Protein 3PYC (pdb70)

Structure (mmCIF, N/CA/C/O backbone):
data_3PYC
#
_entry.id   3PYC
#
_cell.length_a   30.959
_cell.length_b   47.048
_cell.length_c   91.266
_cell.angle_alpha   90.00
_cell.angle_beta   90.00
_cell.angle_gamma   90.00
#
_symmetry.space_group_name_H-M   'P 21 21 21'
#
loop_
_entity.id
_entity.type
_entity.pdbx_description
1 polymer 'E3 ubiquitin-protein ligase SMURF1'
2 non-polymer 'SULFATE ION'
3 non-polymer 'CHLORIDE ION'
4 water water
#
loop_
_atom_site.group_PDB
_atom_site.id
_atom_site.type_symbol
_atom_site.label_atom_id
_atom_site.label_alt_id
_atom_site.label_comp_id
_atom_site.label_asym_id
_atom_site.label_entity_id
_atom_site.label_seq_id
_atom_site.pdbx_PDB_ins_code
_atom_site.Cartn_x
_atom_site.Cartn_y
_atom_site.Cartn_z
_atom_site.occupancy
_atom_site.B_iso_or_equiv
_atom_site.auth_seq_id
_atom_site.auth_comp_id
_atom_site.auth_asym_id
_atom_site.auth_atom_id
_atom_site.pdbx_PDB_model_num
ATOM 1 N N . GLY A 1 1 ? 18.356 -8.996 -39.642 1.00 46.66 9 GLY A N 1
ATOM 2 C CA . GLY A 1 1 ? 19.350 -10.051 -39.263 1.00 46.19 9 GLY A CA 1
ATOM 3 C C . GLY A 1 1 ? 18.983 -10.707 -37.941 1.00 45.64 9 GLY A C 1
ATOM 4 O O . GLY A 1 1 ? 18.699 -11.900 -37.895 1.00 46.15 9 GLY A O 1
ATOM 5 N N . SER A 1 2 ? 19.007 -9.929 -36.858 1.00 44.59 10 SER A N 1
ATOM 6 C CA . SER A 1 2 ? 18.436 -10.378 -35.592 1.00 42.92 10 SER A CA 1
ATOM 7 C C . SER A 1 2 ? 16.967 -9.895 -35.536 1.00 41.30 10 SER A C 1
ATOM 8 O O . SER A 1 2 ? 16.606 -8.864 -36.105 1.00 42.79 10 SER A O 1
ATOM 11 N N . GLU A 1 3 ? 16.119 -10.683 -34.894 1.00 38.64 11 GLU A N 1
ATOM 12 C CA . GLU A 1 3 ? 14.693 -10.410 -34.757 1.00 34.56 11 GLU A CA 1
ATOM 13 C C . GLU A 1 3 ? 14.477 -9.647 -33.452 1.00 31.15 11 GLU A C 1
ATOM 14 O O . GLU A 1 3 ? 13.472 -9.847 -32.765 1.00 29.44 11 GLU A O 1
ATOM 20 N N . PHE A 1 4 ? 15.455 -8.827 -33.078 1.00 28.02 12 PHE A N 1
ATOM 21 C CA . PHE A 1 4 ? 15.304 -8.020 -31.870 1.00 25.79 12 PHE A CA 1
ATOM 22 C C . PHE A 1 4 ? 15.855 -6.623 -32.047 1.00 24.63 12 PHE A C 1
ATOM 23 O O . PHE A 1 4 ? 16.663 -6.365 -32.947 1.00 23.03 12 PHE A O 1
ATOM 31 N N . ILE A 1 5 ? 15.403 -5.720 -31.169 1.00 23.13 13 ILE A N 1
ATOM 32 C CA . ILE A 1 5 ? 15.930 -4.353 -31.086 1.00 21.51 13 ILE A CA 1
ATOM 33 C C . ILE A 1 5 ? 16.618 -4.139 -29.711 1.00 20.55 13 ILE A C 1
ATOM 34 O O . ILE A 1 5 ? 16.099 -4.599 -28.704 1.00 18.78 13 ILE A O 1
ATOM 39 N N . LYS A 1 6 ? 17.793 -3.519 -29.693 1.00 18.79 14 LYS A N 1
ATOM 40 C CA . LYS A 1 6 ? 18.481 -3.200 -28.465 1.00 20.19 14 LYS A CA 1
ATOM 41 C C . LYS A 1 6 ? 17.908 -1.855 -27.939 1.00 20.01 14 LYS A C 1
ATOM 42 O O . LYS A 1 6 ? 18.003 -0.801 -28.603 1.00 18.27 14 LYS A O 1
ATOM 48 N N . ILE A 1 7 ? 17.306 -1.914 -26.760 1.00 19.01 15 ILE A N 1
ATOM 49 C CA . ILE A 1 7 ? 16.720 -0.728 -26.127 1.00 18.50 15 ILE A CA 1
ATOM 50 C C . ILE A 1 7 ? 17.437 -0.556 -24.801 1.00 18.59 15 ILE A C 1
ATOM 51 O O . ILE A 1 7 ? 17.529 -1.498 -24.012 1.00 16.81 15 ILE A O 1
ATOM 56 N N . ARG A 1 8 ? 18.016 0.622 -24.604 1.00 17.81 16 ARG A N 1
ATOM 57 C CA . ARG A 1 8 ? 18.636 0.935 -23.332 1.00 17.59 16 ARG A CA 1
ATOM 58 C C . ARG A 1 8 ? 17.581 1.539 -22.441 1.00 17.65 16 ARG A C 1
ATOM 59 O O . ARG A 1 8 ? 16.968 2.582 -22.761 1.00 18.94 16 ARG A O 1
ATOM 67 N N . LEU A 1 9 ? 17.339 0.844 -21.346 1.00 17.76 17 LEU A N 1
ATOM 68 C CA . LEU A 1 9 ? 16.389 1.270 -20.325 1.00 16.63 17 LEU A CA 1
ATOM 69 C C . LEU A 1 9 ? 17.189 1.867 -19.171 1.00 16.23 17 LEU A C 1
ATOM 70 O O . LEU A 1 9 ? 18.056 1.218 -18.592 1.00 16.52 17 LEU A O 1
ATOM 75 N N . THR A 1 10 ? 16.889 3.110 -18.862 1.00 15.90 18 THR A N 1
ATOM 76 C CA . THR A 1 10 ? 17.442 3.741 -17.694 1.00 16.50 18 THR A CA 1
ATOM 77 C C . THR A 1 10 ? 16.348 3.712 -16.643 1.00 16.23 18 THR A C 1
ATOM 78 O O . THR A 1 10 ? 15.223 4.142 -16.913 1.00 15.63 18 THR A O 1
ATOM 82 N N . VAL A 1 11 ? 16.662 3.211 -15.450 1.00 16.40 19 VAL A N 1
ATOM 83 C CA . VAL A 1 11 ? 15.701 3.296 -14.340 1.00 17.07 19 VAL A CA 1
ATOM 84 C C . VAL A 1 11 ? 16.252 4.368 -13.413 1.00 16.73 19 VAL A C 1
ATOM 85 O O . VAL A 1 11 ? 17.270 4.176 -12.762 1.00 15.86 19 VAL A O 1
ATOM 89 N N . LEU A 1 12 ? 15.658 5.542 -13.489 1.00 16.95 20 LEU A N 1
ATOM 90 C CA . LEU A 1 12 ? 16.276 6.698 -12.913 1.00 17.50 20 LEU A CA 1
ATOM 91 C C . LEU A 1 12 ? 15.989 6.720 -11.395 1.00 16.87 20 LEU A C 1
ATOM 92 O O . LEU A 1 12 ? 16.899 6.782 -10.558 1.00 17.53 20 LEU A O 1
ATOM 97 N N . CYS A 1 13 ? 14.714 6.687 -11.053 1.00 16.40 21 CYS A N 1
ATOM 98 C CA . CYS A 1 13 ? 14.335 6.759 -9.633 1.00 17.86 21 CYS A CA 1
ATOM 99 C C . CYS A 1 13 ? 12.885 6.335 -9.506 1.00 17.38 21 CYS A C 1
ATOM 100 O O . CYS A 1 13 ? 12.192 6.129 -10.522 1.00 16.08 21 CYS A O 1
ATOM 103 N N . ALA A 1 14 ? 12.406 6.236 -8.260 1.00 17.73 22 ALA A N 1
ATOM 104 C CA . ALA A 1 14 ? 10.972 6.185 -7.995 1.00 17.76 22 ALA A CA 1
ATOM 105 C C . ALA A 1 14 ? 10.633 7.251 -6.955 1.00 18.98 22 ALA A C 1
ATOM 106 O O . ALA A 1 14 ? 11.500 7.760 -6.276 1.00 17.16 22 ALA A O 1
ATOM 108 N N . LYS A 1 15 ? 9.361 7.594 -6.845 1.00 20.24 23 LYS A N 1
ATOM 109 C CA . LYS A 1 15 ? 9.022 8.635 -5.937 1.00 23.72 23 LYS A CA 1
ATOM 110 C C . LYS A 1 15 ? 7.722 8.324 -5.283 1.00 21.31 23 LYS A C 1
ATOM 111 O O . LYS A 1 15 ? 6.836 7.707 -5.893 1.00 20.66 23 LYS A O 1
ATOM 117 N N . ASN A 1 16 ? 7.635 8.721 -4.019 1.00 20.13 24 ASN A N 1
ATOM 118 C CA A ASN A 1 16 ? 6.404 8.583 -3.248 0.50 20.12 24 ASN A CA 1
ATOM 119 C CA B ASN A 1 16 ? 6.384 8.597 -3.268 0.50 20.42 24 ASN A CA 1
ATOM 120 C C . ASN A 1 16 ? 5.884 7.151 -3.137 1.00 18.75 24 ASN A C 1
ATOM 121 O O . ASN A 1 16 ? 4.693 6.910 -3.176 1.00 18.56 24 ASN A O 1
ATOM 130 N N . LEU A 1 17 ? 6.798 6.191 -2.978 1.00 19.15 25 LEU A N 1
ATOM 131 C CA . LEU A 1 17 ? 6.386 4.767 -2.849 1.00 19.35 25 LEU A CA 1
ATOM 132 C C . LEU A 1 17 ? 5.562 4.527 -1.582 1.00 20.26 25 LEU A C 1
ATOM 133 O O . LEU A 1 17 ? 5.742 5.256 -0.597 1.00 19.80 25 LEU A O 1
ATOM 138 N N . ALA A 1 18 ? 4.716 3.491 -1.567 1.00 20.00 26 ALA A N 1
ATOM 139 C CA . ALA A 1 18 ? 3.943 3.206 -0.353 1.00 21.51 26 ALA A CA 1
ATOM 140 C C . ALA A 1 18 ? 4.842 2.888 0.855 1.00 22.27 26 ALA A C 1
ATOM 141 O O . ALA A 1 18 ? 5.848 2.182 0.740 1.00 21.76 26 ALA A O 1
ATOM 143 N N . LYS A 1 19 ? 4.471 3.408 2.018 1.00 23.32 27 LYS A N 1
ATOM 144 C CA . LYS A 1 19 ? 5.167 3.028 3.248 1.00 23.46 27 LYS A CA 1
ATOM 145 C C . LYS A 1 19 ? 4.261 2.052 3.983 1.00 23.94 27 LYS A C 1
ATOM 146 O O . LYS A 1 19 ? 3.351 2.474 4.674 1.00 24.17 27 LYS A O 1
ATOM 152 N N . LYS A 1 20 ? 4.484 0.752 3.806 1.00 23.33 28 LYS A N 1
ATOM 153 C CA . LYS A 1 20 ? 3.589 -0.278 4.368 1.00 24.98 28 LYS A CA 1
ATOM 154 C C . LYS A 1 20 ? 3.794 -0.539 5.880 1.00 23.97 28 LYS A C 1
ATOM 155 O O . LYS A 1 20 ? 2.842 -0.843 6.589 1.00 24.56 28 LYS A O 1
ATOM 161 N N . ASP A 1 21 ? 5.023 -0.368 6.357 1.00 24.44 29 ASP A N 1
ATOM 162 C CA . ASP A 1 21 ? 5.371 -0.540 7.768 1.00 24.82 29 ASP A CA 1
ATOM 163 C C . ASP A 1 21 ? 5.535 0.823 8.458 1.00 24.23 29 ASP A C 1
ATOM 164 O O . ASP A 1 21 ? 6.448 1.566 8.168 1.00 23.96 29 ASP A O 1
ATOM 169 N N . PHE A 1 22 ? 4.673 1.110 9.417 1.00 23.82 30 PHE A N 1
ATOM 170 C CA . PHE A 1 22 ? 4.695 2.428 10.059 1.00 23.09 30 PHE A CA 1
ATOM 171 C C . PHE A 1 22 ? 6.033 2.970 10.565 1.00 22.40 30 PHE A C 1
ATOM 172 O O . PHE A 1 22 ? 6.330 4.152 10.376 1.00 22.37 30 PHE A O 1
ATOM 180 N N . PHE A 1 23 ? 6.838 2.130 11.200 1.00 22.27 31 PHE A N 1
ATOM 181 C CA . PHE A 1 23 ? 8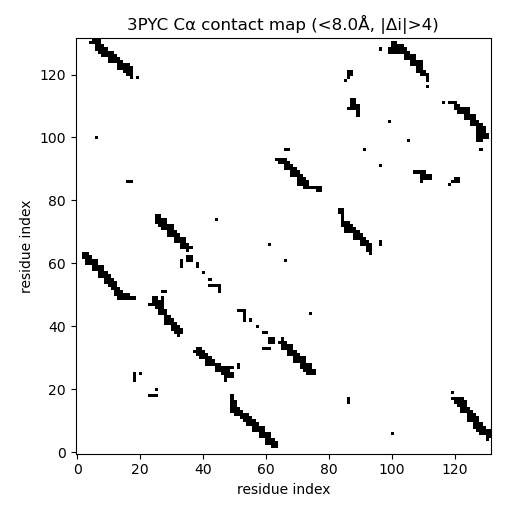.090 2.558 11.800 1.00 23.76 31 PHE A CA 1
ATOM 182 C C . PHE A 1 23 ? 9.319 2.220 10.977 1.00 24.64 31 PHE A C 1
ATOM 183 O O . PHE A 1 23 ? 10.445 2.408 11.425 1.00 24.08 31 PHE A O 1
ATOM 191 N N . ARG A 1 24 ? 9.121 1.684 9.781 1.00 26.10 32 ARG A N 1
ATOM 192 C CA . ARG A 1 24 ? 10.245 1.101 9.066 1.00 27.06 32 ARG A CA 1
ATOM 193 C C . ARG A 1 24 ? 10.145 1.375 7.572 1.00 26.30 32 ARG A C 1
ATOM 194 O O . ARG A 1 24 ? 9.327 0.757 6.895 1.00 26.68 32 ARG A O 1
ATOM 202 N N . LEU A 1 25 ? 10.933 2.329 7.094 1.00 24.96 33 LEU A N 1
ATOM 203 C CA . LEU A 1 25 ? 11.037 2.649 5.663 1.00 23.87 33 LEU A CA 1
ATOM 204 C C . LEU A 1 25 ? 11.484 1.458 4.815 1.00 21.52 33 LEU A C 1
ATOM 205 O O . LEU A 1 25 ? 12.274 0.637 5.276 1.00 20.54 33 LEU A O 1
ATOM 210 N N . PRO A 1 26 ? 10.978 1.348 3.563 1.00 21.08 34 PRO A N 1
ATOM 211 C CA . PRO A 1 26 ? 11.476 0.191 2.764 1.00 19.60 34 PRO A CA 1
ATOM 212 C C . PRO A 1 26 ? 12.916 0.433 2.278 1.00 18.83 34 PRO A C 1
ATOM 213 O O . PRO A 1 26 ? 13.416 1.580 2.340 1.00 18.91 34 PRO A O 1
ATOM 217 N N . ASP A 1 27 ? 13.558 -0.621 1.774 1.00 18.32 35 ASP A N 1
ATOM 218 C CA . ASP A 1 27 ? 14.843 -0.527 1.058 1.00 17.93 35 ASP A CA 1
ATOM 219 C C . ASP A 1 27 ? 14.536 -0.951 -0.379 1.00 17.52 35 ASP A C 1
ATOM 220 O O . ASP A 1 27 ? 14.613 -2.138 -0.699 1.00 17.21 35 ASP A O 1
ATOM 225 N N . PRO A 1 28 ? 14.092 0.002 -1.208 1.00 15.84 36 PRO A N 1
ATOM 226 C CA . PRO A 1 28 ? 13.600 -0.358 -2.516 1.00 15.31 36 PRO A CA 1
ATOM 227 C C . PRO A 1 28 ? 14.647 -0.721 -3.561 1.00 13.68 36 PRO A C 1
ATOM 228 O O . PRO A 1 28 ? 15.722 -0.113 -3.619 1.00 15.33 36 PRO A O 1
ATOM 232 N N . PHE A 1 29 ? 14.282 -1.684 -4.412 1.00 13.67 37 PHE A N 1
ATOM 233 C CA . PHE A 1 29 ? 14.999 -1.982 -5.658 1.00 12.87 37 PHE A CA 1
ATOM 234 C C . PHE A 1 29 ? 13.976 -2.343 -6.728 1.00 13.70 37 PHE A C 1
ATOM 235 O O . PHE A 1 29 ? 12.816 -2.675 -6.414 1.00 14.30 37 PHE A O 1
ATOM 243 N N . ALA A 1 30 ? 14.373 -2.192 -7.988 1.00 13.95 38 ALA A N 1
ATOM 244 C CA . ALA A 1 30 ? 13.487 -2.528 -9.095 1.00 13.37 38 ALA A CA 1
ATOM 245 C C . ALA A 1 30 ? 14.013 -3.764 -9.819 1.00 14.18 38 ALA A C 1
ATOM 246 O O . ALA A 1 30 ? 15.221 -3.981 -9.936 1.00 13.92 38 ALA A O 1
ATOM 248 N N . LYS A 1 31 ? 13.078 -4.561 -10.309 1.00 13.98 39 LYS A N 1
ATOM 249 C CA . LYS A 1 31 ? 13.380 -5.722 -11.064 1.00 14.95 39 LYS A CA 1
ATOM 250 C C . LYS A 1 31 ? 12.788 -5.516 -12.461 1.00 14.65 39 LYS A C 1
ATOM 251 O O . LYS A 1 31 ? 11.684 -4.998 -12.577 1.00 14.87 39 LYS A O 1
ATOM 257 N N . ILE A 1 32 ? 13.550 -5.893 -13.491 1.00 13.84 40 ILE A N 1
ATOM 258 C CA . ILE A 1 32 ? 13.168 -5.635 -14.910 1.00 14.45 40 ILE A CA 1
ATOM 259 C C . ILE A 1 32 ? 13.198 -6.968 -15.644 1.00 15.36 40 ILE A C 1
ATOM 260 O O . ILE A 1 32 ? 14.186 -7.733 -15.506 1.00 14.81 40 ILE A O 1
ATOM 265 N N . VAL A 1 33 ? 12.114 -7.252 -16.375 1.00 14.46 41 VAL A N 1
ATOM 266 C CA . VAL A 1 33 ? 11.962 -8.499 -17.120 1.00 15.08 41 VAL A CA 1
ATOM 267 C C . VAL A 1 33 ? 11.487 -8.195 -18.508 1.00 15.56 41 VAL A C 1
ATOM 268 O O . VAL A 1 33 ? 10.494 -7.462 -18.672 1.00 15.58 41 VAL A O 1
ATOM 272 N N . VAL A 1 34 ? 12.200 -8.755 -19.495 1.00 16.03 42 VAL A N 1
ATOM 273 C CA . VAL A 1 34 ? 11.689 -8.799 -20.863 1.00 16.08 42 VAL A CA 1
ATOM 274 C C . VAL A 1 34 ? 10.894 -10.122 -21.006 1.00 17.39 42 VAL A C 1
ATOM 275 O O . VAL A 1 34 ? 11.452 -11.217 -21.012 1.00 15.35 42 VAL A O 1
ATOM 279 N N . ASP A 1 35 ? 9.592 -10.010 -21.136 1.00 19.53 43 ASP A N 1
ATOM 280 C CA . ASP A 1 35 ? 8.773 -11.212 -21.075 1.00 23.33 43 ASP A CA 1
ATOM 281 C C . ASP A 1 35 ? 9.029 -12.370 -22.113 1.00 24.18 43 ASP A C 1
ATOM 282 O O . ASP A 1 35 ? 9.070 -13.558 -21.729 1.00 27.50 43 ASP A O 1
ATOM 287 N N . GLY A 1 36 ? 9.272 -12.063 -23.368 1.00 24.41 44 GLY A N 1
ATOM 288 C CA . GLY A 1 36 ? 9.492 -13.137 -24.359 1.00 22.60 44 GLY A CA 1
ATOM 289 C C . GLY A 1 36 ? 10.828 -13.858 -24.272 1.00 22.29 44 GLY A C 1
ATOM 290 O O . GLY A 1 36 ? 10.922 -15.045 -24.585 1.00 23.56 44 GLY A O 1
ATOM 291 N N . SER A 1 37 ? 11.881 -13.171 -23.870 1.00 20.11 45 SER A N 1
ATOM 292 C CA . SER A 1 37 ? 13.193 -13.794 -23.817 1.00 19.70 45 SER A CA 1
ATOM 293 C C . SER A 1 37 ? 13.485 -14.288 -22.358 1.00 19.24 45 SER A C 1
ATOM 294 O O . SER A 1 37 ? 14.310 -15.171 -22.132 1.00 20.50 45 SER A O 1
ATOM 297 N N . GLY A 1 38 ? 12.787 -13.699 -21.384 1.00 18.47 46 GLY A N 1
ATOM 298 C CA . GLY A 1 38 ? 13.060 -13.929 -19.958 1.00 16.99 46 GLY A CA 1
ATOM 299 C C . GLY A 1 38 ? 14.225 -13.135 -19.418 1.00 17.12 46 GLY A C 1
ATOM 300 O O . GLY A 1 38 ? 14.651 -13.387 -18.264 1.00 16.90 46 GLY A O 1
ATOM 301 N N . GLN A 1 39 ? 14.754 -12.173 -20.200 1.00 15.27 47 GLN A N 1
ATOM 302 C CA . GLN A 1 39 ? 15.905 -11.350 -19.726 1.00 15.67 47 GLN A CA 1
ATOM 303 C C . GLN A 1 39 ? 15.544 -10.649 -18.391 1.00 16.92 47 GLN A C 1
ATOM 304 O O . GLN A 1 39 ? 14.507 -10.009 -18.299 1.00 16.96 47 GLN A O 1
ATOM 310 N N . CYS A 1 40 ? 16.389 -10.778 -17.369 1.00 19.09 48 CYS A N 1
ATOM 311 C CA . CYS A 1 40 ? 16.045 -10.298 -16.039 1.00 19.09 48 CYS A CA 1
ATOM 312 C C . CYS A 1 40 ? 17.194 -9.444 -15.519 1.00 18.36 48 CYS A C 1
ATOM 313 O O . CYS A 1 40 ? 18.349 -9.846 -15.624 1.00 15.14 48 CYS A O 1
ATOM 316 N N . HIS A 1 41 ? 16.867 -8.272 -14.953 1.00 17.45 49 HIS A N 1
ATOM 317 C CA . HIS A 1 41 ? 17.876 -7.446 -14.258 1.00 17.64 49 HIS A CA 1
ATOM 318 C C . HIS A 1 41 ? 17.268 -6.897 -12.983 1.00 16.43 49 HIS A C 1
ATOM 319 O O . HIS A 1 41 ? 16.058 -6.791 -12.868 1.00 16.11 49 HIS A O 1
ATOM 326 N N . SER A 1 42 ? 18.139 -6.544 -12.055 1.00 15.59 50 SER A N 1
ATOM 327 C CA . SER A 1 42 ? 17.760 -5.826 -10.840 1.00 17.48 50 SER A CA 1
ATOM 328 C C . SER A 1 42 ? 18.624 -4.595 -10.629 1.00 16.67 50 SER A C 1
ATOM 329 O O . SER A 1 42 ? 19.809 -4.587 -10.979 1.00 16.06 50 SER A O 1
ATOM 332 N N . THR A 1 43 ? 18.030 -3.531 -10.072 1.00 16.27 51 THR A N 1
ATOM 333 C CA . THR A 1 43 ? 18.840 -2.391 -9.635 1.00 16.34 51 THR A CA 1
ATOM 334 C C . THR A 1 43 ? 19.444 -2.660 -8.280 1.00 16.35 51 THR A C 1
ATOM 335 O O . THR A 1 43 ? 19.126 -3.682 -7.624 1.00 15.21 51 THR A O 1
ATOM 339 N N . ASP A 1 44 ? 20.316 -1.735 -7.859 1.00 17.28 52 ASP A N 1
ATOM 340 C CA . ASP A 1 44 ? 20.818 -1.725 -6.497 1.0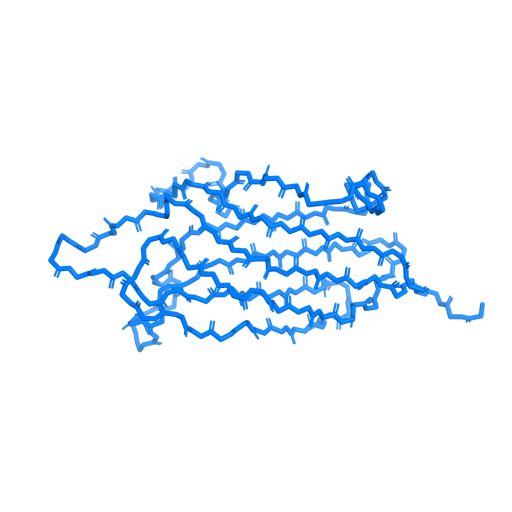0 19.36 52 ASP A CA 1
ATOM 341 C C . ASP A 1 44 ? 19.648 -1.470 -5.534 1.00 17.83 52 ASP A C 1
ATOM 342 O O . ASP A 1 44 ? 18.614 -0.963 -5.930 1.00 16.08 52 ASP A O 1
ATOM 347 N N . THR A 1 45 ? 19.824 -1.843 -4.273 1.00 18.38 53 THR A N 1
ATOM 348 C CA . THR A 1 45 ? 18.903 -1.461 -3.241 1.00 19.88 53 THR A CA 1
ATOM 349 C C . THR A 1 45 ? 19.310 -0.090 -2.691 1.00 20.60 53 THR A C 1
ATOM 350 O O . THR A 1 45 ? 20.494 0.159 -2.480 1.00 20.50 53 THR A O 1
ATOM 354 N N . VAL A 1 46 ? 18.343 0.781 -2.461 1.00 20.47 54 VAL A N 1
ATOM 355 C CA . VAL A 1 46 ? 18.590 2.035 -1.776 1.00 21.96 54 VAL A CA 1
ATOM 356 C C . VAL A 1 46 ? 17.985 1.922 -0.378 1.00 22.68 54 VAL A C 1
ATOM 357 O O . VAL A 1 46 ? 16.833 1.585 -0.221 1.00 21.46 54 VAL A O 1
ATOM 361 N N . LYS A 1 47 ? 18.788 2.211 0.640 1.00 24.44 55 LYS A N 1
ATOM 362 C CA . LYS A 1 47 ? 18.352 2.050 2.026 1.00 25.29 55 LYS A CA 1
ATOM 363 C C . LYS A 1 47 ? 17.356 3.103 2.482 1.00 25.21 55 LYS A C 1
ATOM 364 O O . LYS A 1 47 ? 17.502 4.290 2.192 1.00 24.38 55 LYS A O 1
ATOM 370 N N . ASN A 1 48 ? 16.312 2.646 3.173 1.00 25.75 56 ASN A N 1
ATOM 371 C CA . ASN A 1 48 ? 15.457 3.526 3.982 1.00 25.89 56 ASN A CA 1
ATOM 372 C C . ASN A 1 48 ? 14.949 4.769 3.263 1.00 25.49 56 ASN A C 1
ATOM 373 O O . ASN A 1 48 ? 15.250 5.900 3.647 1.00 24.17 56 ASN A O 1
ATOM 378 N N . THR A 1 49 ? 14.156 4.553 2.215 1.00 23.49 57 THR A N 1
ATOM 379 C CA . THR A 1 49 ? 13.629 5.662 1.443 1.00 23.06 57 THR A CA 1
ATOM 380 C C . THR A 1 49 ? 12.355 5.303 0.702 1.00 21.65 57 THR A C 1
ATOM 381 O O . THR A 1 49 ? 12.137 4.137 0.299 1.00 21.00 57 THR A O 1
ATOM 385 N N . LEU A 1 50 ? 11.484 6.293 0.555 1.00 19.84 58 LEU A N 1
ATOM 386 C CA . LEU A 1 50 ? 10.321 6.154 -0.305 1.00 19.00 58 LEU A CA 1
ATOM 387 C C . LEU A 1 50 ? 10.625 6.768 -1.685 1.00 19.08 58 LEU A C 1
ATOM 388 O O . LEU A 1 50 ? 9.774 6.753 -2.561 1.00 18.18 58 LEU A O 1
ATOM 393 N N . ASP A 1 51 ? 11.828 7.336 -1.844 1.00 17.97 59 ASP A N 1
ATOM 394 C CA . ASP A 1 51 ? 12.170 8.054 -3.090 1.00 18.11 59 ASP A CA 1
ATOM 395 C C . ASP A 1 51 ? 13.558 7.620 -3.538 1.00 17.90 59 ASP A C 1
ATOM 396 O O . ASP A 1 51 ? 14.488 8.411 -3.521 1.00 18.31 59 ASP A O 1
ATOM 401 N N . PRO A 1 52 ? 13.720 6.318 -3.902 1.00 17.14 60 PRO A N 1
ATOM 402 C CA . PRO A 1 52 ? 15.017 5.792 -4.228 1.00 16.72 60 PRO A CA 1
ATOM 403 C C . PRO A 1 52 ? 15.512 6.351 -5.546 1.00 18.29 60 PRO A C 1
ATOM 404 O O . PRO A 1 52 ? 14.735 6.471 -6.506 1.00 18.90 60 PRO A O 1
ATOM 408 N N . LYS A 1 53 ? 16.791 6.676 -5.589 1.00 18.86 61 LYS A N 1
ATOM 409 C CA . LYS A 1 53 ? 17.406 7.143 -6.827 1.00 20.69 61 LYS A CA 1
ATOM 410 C C . LYS A 1 53 ? 18.384 6.052 -7.249 1.00 19.92 61 LYS A C 1
ATOM 411 O O . LYS A 1 53 ? 19.375 5.777 -6.563 1.00 21.76 61 LYS A O 1
ATOM 417 N N . TRP A 1 54 ? 18.085 5.357 -8.336 1.00 18.19 62 TRP A N 1
ATOM 418 C CA . TRP A 1 54 ? 18.955 4.260 -8.756 1.00 16.94 62 TRP A CA 1
ATOM 419 C C . TRP A 1 54 ? 19.919 4.683 -9.851 1.00 17.21 62 TRP A C 1
ATOM 420 O O . TRP A 1 54 ? 21.094 4.373 -9.792 1.00 16.67 62 TRP A O 1
ATOM 431 N N . ASN A 1 55 ? 19.409 5.417 -10.826 1.00 19.22 63 ASN A N 1
ATOM 432 C CA . ASN A 1 55 ? 20.183 5.840 -12.021 1.00 21.13 63 ASN A CA 1
ATOM 433 C C . ASN A 1 55 ? 21.029 4.703 -12.614 1.00 21.37 63 ASN A C 1
ATOM 434 O O . ASN A 1 55 ? 22.242 4.803 -12.707 1.00 22.07 63 ASN A O 1
ATOM 439 N N . GLN A 1 56 ? 20.373 3.620 -13.004 1.00 19.99 64 GLN A N 1
ATOM 440 C CA . GLN A 1 56 ? 21.050 2.496 -13.592 1.00 20.87 64 GLN A CA 1
ATOM 441 C C . GLN A 1 56 ? 20.427 2.220 -14.945 1.00 19.34 64 GLN A C 1
ATOM 442 O O . GLN A 1 56 ? 19.246 2.417 -15.125 1.00 19.19 64 GLN A O 1
ATOM 448 N N . HIS A 1 57 ? 21.230 1.783 -15.899 1.00 18.63 65 HIS A N 1
ATOM 449 C CA . HIS A 1 57 ? 20.690 1.467 -17.230 1.00 20.32 65 HIS A CA 1
ATOM 450 C C . HIS A 1 57 ? 21.013 0.053 -17.626 1.00 18.29 65 HIS A C 1
ATOM 451 O O . HIS A 1 57 ? 21.975 -0.517 -17.138 1.00 18.54 65 HIS A O 1
ATOM 458 N N . TYR A 1 58 ? 20.233 -0.475 -18.555 1.00 17.72 66 TYR A N 1
ATOM 459 C CA . TYR A 1 58 ? 20.338 -1.895 -18.940 1.00 18.13 66 TYR A CA 1
ATOM 460 C C . TYR A 1 58 ? 20.084 -2.002 -20.428 1.00 17.60 66 TYR A C 1
ATOM 461 O O . TYR A 1 58 ? 19.134 -1.390 -20.950 1.00 18.10 66 TYR A O 1
ATOM 470 N N . ASP A 1 59 ? 20.884 -2.799 -21.105 1.00 17.08 67 ASP A N 1
ATOM 471 C CA . ASP A 1 59 ? 20.634 -2.996 -22.537 1.00 18.24 67 ASP A CA 1
ATOM 472 C C . ASP A 1 59 ? 19.733 -4.184 -22.734 1.00 16.91 67 ASP A C 1
ATOM 473 O O . ASP A 1 59 ? 20.114 -5.311 -22.475 1.00 18.28 67 ASP A O 1
ATOM 478 N N . LEU A 1 60 ? 18.484 -3.904 -23.091 1.00 16.18 68 LEU A N 1
ATOM 479 C CA . LEU A 1 60 ? 17.489 -4.931 -23.248 1.00 16.47 68 LEU A CA 1
ATOM 480 C C . LEU A 1 60 ? 17.334 -5.331 -24.707 1.00 17.55 68 LEU A C 1
ATOM 481 O O . LEU A 1 60 ? 17.227 -4.468 -25.595 1.00 17.74 68 LEU A O 1
ATOM 486 N N . TYR A 1 61 ? 17.281 -6.629 -24.953 1.00 17.54 69 TYR A N 1
ATOM 487 C CA . TYR A 1 61 ? 17.030 -7.139 -26.323 1.00 18.63 69 TYR A CA 1
ATOM 488 C C . TYR A 1 61 ? 15.582 -7.585 -26.433 1.00 17.87 69 TYR A C 1
ATOM 489 O O . TYR A 1 61 ? 15.165 -8.585 -25.847 1.00 17.62 69 TYR A O 1
ATOM 498 N N . VAL A 1 62 ? 14.790 -6.767 -27.133 1.00 16.24 70 VAL A N 1
ATOM 499 C CA . VAL A 1 62 ? 13.370 -6.853 -27.145 1.00 16.10 70 VAL A CA 1
ATOM 500 C C . VAL A 1 62 ? 12.923 -7.370 -28.468 1.00 16.92 70 VAL A C 1
ATOM 501 O O . VAL A 1 62 ? 13.293 -6.841 -29.530 1.00 17.84 70 VAL A O 1
ATOM 505 N N . GLY A 1 63 ? 12.097 -8.395 -28.436 1.00 18.44 71 GLY A N 1
ATOM 506 C CA . GLY A 1 63 ? 11.643 -9.014 -29.685 1.00 18.97 71 GLY A CA 1
ATOM 507 C C . GLY A 1 63 ? 10.374 -8.342 -30.128 1.00 19.26 71 GLY A C 1
ATOM 508 O O . GLY A 1 63 ? 9.772 -7.565 -29.389 1.00 17.52 71 GLY A O 1
ATOM 509 N N . LYS A 1 64 ? 9.945 -8.640 -31.364 1.00 20.58 72 LYS A N 1
ATOM 510 C CA . LYS A 1 64 ? 8.822 -7.918 -31.980 1.00 20.60 72 LYS A CA 1
ATOM 511 C C . LYS A 1 64 ? 7.538 -7.873 -31.140 1.00 20.95 72 LYS A C 1
ATOM 512 O O . LYS A 1 64 ? 6.801 -6.879 -31.202 1.00 20.14 72 LYS A O 1
ATOM 514 N N . THR A 1 65 ? 7.245 -8.921 -30.370 1.00 19.32 73 THR A N 1
ATOM 515 C CA . THR A 1 65 ? 6.028 -8.912 -29.542 1.00 20.86 73 THR A CA 1
ATOM 516 C C . THR A 1 65 ? 6.326 -8.831 -28.020 1.00 19.29 73 THR A C 1
ATOM 517 O O . THR A 1 65 ? 5.413 -9.018 -27.202 1.00 19.50 73 THR A O 1
ATOM 521 N N . ASP A 1 66 ? 7.584 -8.590 -27.659 1.00 18.49 74 ASP A N 1
ATOM 522 C CA . ASP A 1 66 ? 7.971 -8.669 -26.243 1.00 18.24 74 ASP A CA 1
ATOM 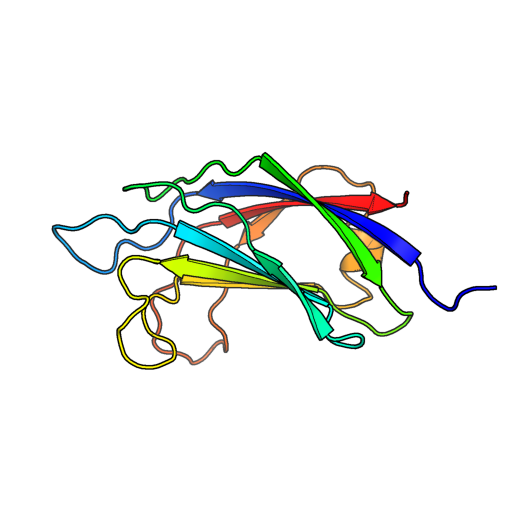523 C C . ASP A 1 66 ? 7.518 -7.432 -25.486 1.00 17.97 74 ASP A C 1
ATOM 524 O O . ASP A 1 66 ? 7.306 -6.367 -26.093 1.00 17.38 74 ASP A O 1
ATOM 529 N N . SER A 1 67 ? 7.381 -7.573 -24.163 1.00 18.08 75 SER A N 1
ATOM 530 C CA . SER A 1 67 ? 7.037 -6.431 -23.283 1.00 18.58 75 SER A CA 1
ATOM 531 C C . SER A 1 67 ? 8.140 -6.288 -22.236 1.00 18.19 75 SER A C 1
ATOM 532 O O . SER A 1 67 ? 9.027 -7.134 -22.168 1.00 17.94 75 SER A O 1
ATOM 535 N N . ILE A 1 68 ? 8.115 -5.177 -21.497 1.00 17.04 76 ILE A N 1
ATOM 536 C CA . ILE A 1 68 ? 9.066 -4.931 -20.446 1.00 16.26 76 ILE A CA 1
ATOM 537 C C . ILE A 1 68 ? 8.184 -4.709 -19.228 1.00 16.50 76 ILE A C 1
ATOM 538 O O . ILE A 1 68 ? 7.250 -3.909 -19.265 1.00 17.20 76 ILE A O 1
ATOM 543 N N . THR A 1 69 ? 8.466 -5.441 -18.151 1.00 15.92 77 THR A N 1
ATOM 544 C CA . THR A 1 69 ? 7.729 -5.257 -16.914 1.00 16.06 77 THR A CA 1
ATOM 545 C C . THR A 1 69 ? 8.737 -4.797 -15.860 1.00 15.05 77 THR A C 1
ATOM 546 O O . THR A 1 69 ? 9.795 -5.404 -15.733 1.00 14.04 77 THR A O 1
ATOM 550 N N . ILE A 1 70 ? 8.431 -3.713 -15.145 1.00 15.42 78 ILE A N 1
ATOM 551 C CA . ILE A 1 70 ? 9.340 -3.194 -14.090 1.00 15.45 78 ILE A CA 1
ATOM 552 C C . ILE A 1 70 ? 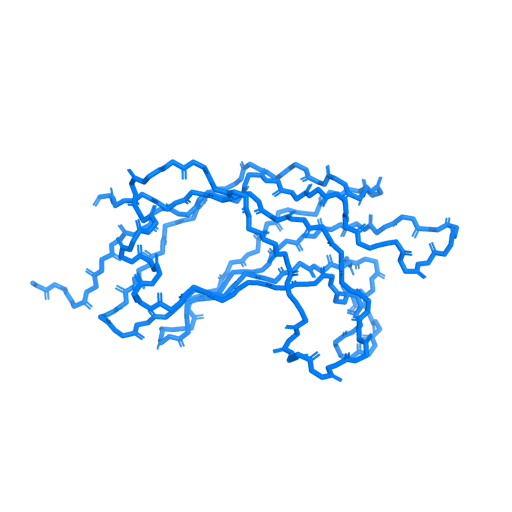8.532 -3.212 -12.785 1.00 16.42 78 ILE A C 1
ATOM 553 O O . ILE A 1 70 ? 7.405 -2.693 -12.723 1.00 17.92 78 ILE A O 1
ATOM 558 N N . SER A 1 71 ? 9.079 -3.897 -11.786 1.00 15.96 79 SER A N 1
ATOM 559 C CA . SER A 1 71 ? 8.404 -4.031 -10.497 1.00 14.39 79 SER A CA 1
ATOM 560 C C . SER A 1 71 ? 9.337 -3.534 -9.391 1.00 14.72 79 SER A C 1
ATOM 561 O O . SER A 1 71 ? 10.576 -3.635 -9.494 1.00 14.92 79 SER A O 1
ATOM 564 N N . VAL A 1 72 ? 8.756 -2.959 -8.349 1.00 13.65 80 VAL A N 1
ATOM 565 C CA . VAL A 1 72 ? 9.536 -2.334 -7.287 1.00 13.27 80 VAL A CA 1
ATOM 566 C C . VAL A 1 72 ? 9.251 -3.141 -6.015 1.00 13.56 80 VAL A C 1
ATOM 567 O O . VAL A 1 72 ? 8.094 -3.482 -5.747 1.00 13.73 80 VAL A O 1
ATOM 571 N N . TRP A 1 73 ? 10.308 -3.434 -5.253 1.00 14.73 81 TRP A N 1
ATOM 572 C CA . TRP A 1 73 ? 10.234 -4.334 -4.104 1.00 15.44 81 TRP A CA 1
ATOM 573 C C . TRP A 1 73 ? 10.965 -3.794 -2.883 1.00 15.48 81 TRP A C 1
ATOM 574 O O . TRP A 1 73 ? 12.029 -3.194 -2.997 1.00 15.79 81 TRP A O 1
ATOM 585 N N . ASN A 1 74 ? 10.416 -4.075 -1.701 1.00 15.95 82 ASN A N 1
ATOM 586 C CA . ASN A 1 74 ? 11.083 -3.711 -0.456 1.00 16.88 82 ASN A CA 1
ATOM 587 C C . ASN A 1 74 ? 12.004 -4.906 -0.098 1.00 18.00 82 ASN A C 1
ATOM 588 O O . ASN A 1 74 ? 11.500 -5.958 0.318 1.00 18.66 82 ASN A O 1
ATOM 593 N N . HIS A 1 75 ? 13.319 -4.725 -0.218 1.00 18.06 83 HIS A N 1
ATOM 594 C CA . HIS A 1 75 ? 14.252 -5.801 0.026 1.00 19.58 83 HIS A CA 1
ATOM 595 C C . HIS A 1 75 ? 14.287 -6.275 1.505 1.00 20.38 83 HIS A C 1
ATOM 596 O O . HIS A 1 75 ? 14.711 -7.404 1.797 1.00 19.38 83 HIS A O 1
ATOM 603 N N . LYS A 1 76 ? 13.893 -5.408 2.426 1.00 21.33 84 LYS A N 1
ATOM 604 C CA . LYS A 1 76 ? 13.769 -5.831 3.844 1.00 23.26 84 LYS A CA 1
ATOM 605 C C . LYS A 1 76 ? 12.854 -7.021 3.972 1.00 24.03 84 LYS A C 1
ATOM 606 O O . LYS A 1 76 ? 12.956 -7.770 4.944 1.00 24.60 84 LYS A O 1
ATOM 612 N N . LYS A 1 77 ? 11.977 -7.226 2.979 1.00 23.34 85 LYS A N 1
ATOM 613 C CA . LYS A 1 77 ? 11.063 -8.360 3.033 1.00 22.98 85 LYS A CA 1
ATOM 614 C C . LYS A 1 77 ? 11.521 -9.579 2.246 1.00 24.32 85 LYS A C 1
ATOM 615 O O . LYS A 1 77 ? 10.738 -10.498 1.952 1.00 23.06 85 LYS A O 1
ATOM 621 N N . ILE A 1 78 ? 12.815 -9.621 1.952 1.00 25.88 86 ILE A N 1
ATOM 622 C CA . ILE A 1 78 ? 13.291 -10.682 1.080 1.00 28.08 86 ILE A CA 1
ATOM 623 C C . ILE A 1 78 ? 13.062 -12.112 1.607 1.00 27.99 86 ILE A C 1
ATOM 624 O O . ILE A 1 78 ? 12.916 -13.018 0.812 1.00 28.60 86 ILE A O 1
ATOM 629 N N . HIS A 1 79 ? 13.021 -12.299 2.926 1.00 29.66 87 HIS A N 1
ATOM 630 C CA . HIS A 1 79 ? 12.860 -13.633 3.535 1.00 31.24 87 HIS A CA 1
ATOM 631 C C . HIS A 1 79 ? 11.392 -14.009 3.733 1.00 32.46 87 HIS A C 1
ATOM 632 O O . HIS A 1 79 ? 11.045 -15.196 3.871 1.00 33.57 87 HIS A O 1
ATOM 639 N N . LYS A 1 80 ? 10.525 -13.005 3.701 1.00 32.34 88 LYS A N 1
ATOM 640 C CA . LYS A 1 80 ? 9.111 -13.219 3.929 1.00 32.56 88 LYS A CA 1
ATOM 641 C C . LYS A 1 80 ? 8.474 -13.947 2.775 1.00 32.81 88 LYS A C 1
ATOM 642 O O . LYS A 1 80 ? 9.124 -14.248 1.787 1.00 32.82 88 LYS A O 1
ATOM 648 N N . LYS A 1 81 ? 7.208 -14.277 2.923 1.00 32.61 89 LYS A N 1
ATOM 649 C CA . LYS A 1 81 ? 6.564 -15.183 2.008 1.00 33.04 89 LYS A CA 1
ATOM 650 C C . LYS A 1 81 ? 6.483 -14.531 0.639 1.00 32.49 89 LYS A C 1
ATOM 651 O O . LYS A 1 81 ? 6.535 -13.320 0.520 1.00 31.87 89 LYS A O 1
ATOM 657 N N . GLN A 1 82 ? 6.362 -15.357 -0.384 1.00 31.77 90 GLN A N 1
ATOM 658 C CA . GLN A 1 82 ? 6.509 -14.927 -1.759 1.00 31.46 90 GLN A CA 1
ATOM 659 C C . GLN A 1 82 ? 5.510 -13.860 -2.147 1.00 29.70 90 GLN A C 1
ATOM 660 O O . GLN A 1 82 ? 4.317 -14.039 -1.950 1.00 28.43 90 GLN A O 1
ATOM 666 N N . GLY A 1 83 ? 6.004 -12.741 -2.691 1.00 28.08 91 GLY A N 1
ATOM 667 C CA . GLY A 1 83 ? 5.130 -11.632 -3.017 1.00 26.20 91 GLY A CA 1
ATOM 668 C C . GLY A 1 83 ? 5.026 -10.546 -1.955 1.00 25.61 91 GLY A C 1
ATOM 669 O O . GLY A 1 83 ? 4.364 -9.527 -2.154 1.00 24.91 91 GLY A O 1
ATOM 670 N N . ALA A 1 84 ? 5.698 -10.721 -0.819 1.00 24.91 92 ALA A N 1
ATOM 671 C CA . ALA A 1 84 ? 5.706 -9.671 0.212 1.00 23.61 92 ALA A CA 1
ATOM 672 C C . ALA A 1 84 ? 6.644 -8.553 -0.280 1.00 22.70 92 ALA A C 1
ATOM 673 O O . ALA A 1 84 ? 7.572 -8.799 -1.076 1.00 22.44 92 ALA A O 1
ATOM 675 N N . GLY A 1 85 ? 6.439 -7.342 0.212 1.00 21.26 93 GLY A N 1
ATOM 676 C CA . GLY A 1 85 ? 7.359 -6.264 -0.148 1.00 19.93 93 GLY A CA 1
ATOM 677 C C . GLY A 1 85 ? 7.069 -5.711 -1.550 1.00 18.19 93 GLY A C 1
ATOM 678 O O . GLY A 1 85 ? 7.848 -4.952 -2.073 1.00 17.09 93 GLY A O 1
ATOM 679 N N . PHE A 1 86 ? 5.933 -6.078 -2.127 1.00 16.78 94 PHE A N 1
ATOM 680 C CA . PHE A 1 86 ? 5.534 -5.513 -3.446 1.00 17.04 94 PHE A CA 1
ATOM 681 C C . PHE A 1 86 ? 5.168 -4.050 -3.394 1.00 16.40 94 PHE A C 1
ATOM 682 O O . PHE A 1 86 ? 4.309 -3.662 -2.621 1.00 16.07 94 PHE A O 1
ATOM 690 N N . LEU A 1 87 ? 5.824 -3.206 -4.200 1.00 16.31 95 LEU A N 1
ATOM 691 C CA . LEU A 1 87 ? 5.566 -1.761 -4.138 1.00 15.41 95 LEU A CA 1
ATOM 692 C C . LEU A 1 87 ? 5.052 -1.168 -5.455 1.00 16.62 95 LEU A C 1
ATOM 693 O O . LEU A 1 87 ? 5.004 0.049 -5.615 1.00 18.01 95 LEU A O 1
ATOM 698 N N . GLY A 1 88 ? 4.731 -2.025 -6.412 1.00 15.93 96 GLY A N 1
ATOM 699 C CA . GLY A 1 88 ? 4.073 -1.572 -7.649 1.00 15.93 96 GLY A CA 1
ATOM 700 C C . GLY A 1 88 ? 4.842 -2.040 -8.865 1.00 16.31 96 GLY A C 1
ATOM 701 O O . GLY A 1 88 ? 6.015 -2.468 -8.778 1.00 15.92 96 GLY A O 1
ATOM 702 N N . CYS A 1 89 ? 4.162 -2.024 -10.003 1.00 16.85 97 CYS A N 1
ATOM 703 C CA . CYS A 1 89 ? 4.834 -2.366 -11.237 1.00 17.48 97 CYS A CA 1
ATOM 704 C C . CYS A 1 89 ? 4.328 -1.490 -12.374 1.00 17.17 97 CYS A C 1
ATOM 705 O O . CYS A 1 89 ? 3.326 -0.759 -12.269 1.00 16.03 97 CYS A O 1
ATOM 708 N N . VAL A 1 90 ? 5.047 -1.586 -13.483 1.00 18.33 98 VAL A N 1
ATOM 709 C CA . VAL A 1 90 ? 4.544 -1.092 -14.737 1.00 18.96 98 VAL A CA 1
ATOM 710 C C . VAL A 1 90 ? 4.848 -2.151 -15.804 1.00 19.55 98 VAL A C 1
ATOM 711 O O . VAL A 1 90 ? 5.918 -2.791 -15.812 1.00 18.85 98 VAL A O 1
ATOM 715 N N . ARG A 1 91 ? 3.909 -2.319 -16.712 1.00 19.31 99 ARG A N 1
ATOM 716 C CA . ARG A 1 91 ? 4.131 -3.188 -17.845 1.00 21.41 99 ARG A CA 1
ATOM 717 C C . ARG A 1 91 ? 4.025 -2.384 -19.135 1.00 20.24 99 ARG A C 1
ATOM 718 O O . ARG A 1 91 ? 2.996 -1.728 -19.389 1.00 20.58 99 ARG A O 1
ATOM 726 N N . LEU A 1 92 ? 5.105 -2.405 -19.915 1.00 18.80 100 LEU A N 1
ATOM 727 C CA . LEU A 1 92 ? 5.159 -1.700 -21.181 1.00 19.49 100 LEU A CA 1
ATOM 728 C C . LEU A 1 92 ? 4.997 -2.715 -22.302 1.00 18.48 100 LEU A C 1
ATOM 729 O O . LEU A 1 92 ? 5.951 -3.459 -22.619 1.00 16.78 100 LEU A O 1
ATOM 734 N N . LEU A 1 93 ? 3.815 -2.783 -22.895 1.00 18.35 101 LEU A N 1
ATOM 735 C CA . LEU A 1 93 ? 3.635 -3.721 -24.040 1.00 19.81 101 LEU A CA 1
ATOM 736 C C . LEU A 1 93 ? 4.369 -3.166 -25.304 1.00 19.72 101 LEU A C 1
ATOM 737 O O . LEU A 1 93 ? 4.785 -2.017 -25.311 1.00 16.89 101 LEU A O 1
ATOM 742 N N . SER A 1 94 ? 4.470 -3.954 -26.381 1.00 20.14 102 SER A N 1
ATOM 743 C CA . SER A 1 94 ? 5.293 -3.534 -27.522 1.00 21.35 102 SER A CA 1
ATOM 744 C C . SER A 1 94 ? 4.868 -2.162 -28.114 1.00 20.92 102 SER A C 1
ATOM 745 O O . SER A 1 94 ? 5.735 -1.349 -28.415 1.00 20.27 102 SER A O 1
ATOM 748 N N . ASN A 1 95 ? 3.563 -1.896 -28.167 1.00 21.17 103 ASN A N 1
ATOM 749 C CA A ASN A 1 95 ? 3.049 -0.586 -28.582 0.50 21.74 103 ASN A CA 1
ATOM 750 C CA B ASN A 1 95 ? 3.046 -0.590 -28.582 0.50 21.59 103 ASN A CA 1
ATOM 751 C C . ASN A 1 95 ? 3.511 0.579 -27.692 1.00 21.17 103 ASN A C 1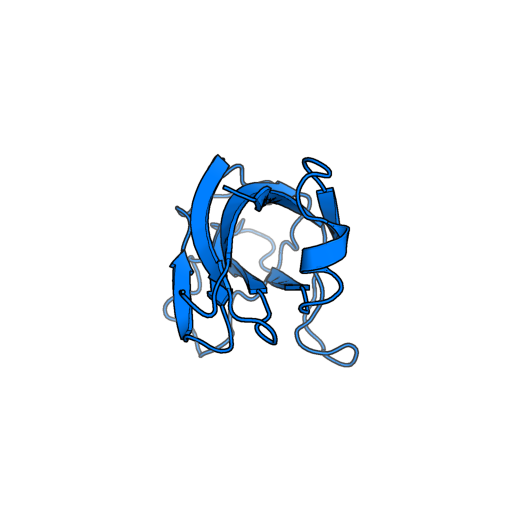
ATOM 752 O O . ASN A 1 95 ? 3.847 1.661 -28.191 1.00 21.71 103 ASN A O 1
ATOM 761 N N . ALA A 1 96 ? 3.527 0.373 -26.378 1.00 20.09 104 ALA A N 1
ATOM 762 C CA . ALA A 1 96 ? 3.979 1.429 -25.460 1.00 18.71 104 ALA A CA 1
ATOM 763 C C . ALA A 1 96 ? 5.483 1.603 -25.608 1.00 18.30 104 ALA A C 1
ATOM 764 O O . ALA A 1 96 ? 6.000 2.750 -25.595 1.00 18.52 104 ALA A O 1
ATOM 766 N N . ILE A 1 97 ? 6.204 0.498 -25.829 1.00 16.46 105 ILE A N 1
ATOM 767 C CA . ILE A 1 97 ? 7.677 0.601 -26.004 1.00 16.76 105 ILE A CA 1
ATOM 768 C C . ILE A 1 97 ? 7.953 1.410 -27.270 1.00 18.60 105 ILE A C 1
ATOM 769 O O . ILE A 1 97 ? 8.760 2.308 -27.267 1.00 17.56 105 ILE A O 1
ATOM 774 N N . SER A 1 98 ? 7.225 1.096 -28.340 1.00 19.97 106 SER A N 1
ATOM 775 C CA . SER A 1 98 ? 7.313 1.829 -29.619 1.00 20.71 106 SER A CA 1
ATOM 776 C C . SER A 1 98 ? 7.049 3.359 -29.440 1.00 21.39 106 SER A C 1
ATOM 777 O O . SER A 1 98 ? 7.799 4.163 -29.959 1.00 21.39 106 SER A O 1
ATOM 780 N N . ARG A 1 99 ? 5.999 3.718 -28.716 1.00 22.09 107 ARG A N 1
ATOM 781 C CA . ARG A 1 99 ? 5.650 5.116 -28.367 1.00 25.23 107 ARG A CA 1
ATOM 782 C C . ARG A 1 99 ? 6.671 5.864 -27.503 1.00 23.67 107 ARG A C 1
ATOM 783 O O . ARG A 1 99 ? 6.994 7.041 -27.747 1.00 22.52 107 ARG A O 1
ATOM 791 N N . LEU A 1 100 ? 7.151 5.200 -26.460 1.00 22.37 108 LEU A N 1
ATOM 792 C CA . LEU A 1 100 ? 7.948 5.879 -25.449 1.00 22.26 108 LEU A CA 1
ATOM 793 C C . LEU A 1 100 ? 9.395 5.999 -25.840 1.00 20.22 108 LEU A C 1
ATOM 794 O O . LEU A 1 100 ? 10.143 6.847 -25.331 1.00 19.66 108 LEU A O 1
ATOM 799 N N . LYS A 1 101 ? 9.859 5.082 -26.672 1.00 19.07 109 LYS A N 1
ATOM 800 C CA . LYS A 1 101 ? 11.270 5.062 -26.933 1.00 17.61 109 LYS A CA 1
ATOM 801 C C . LYS A 1 101 ? 11.687 6.371 -27.599 1.00 17.56 109 LYS A C 1
ATOM 802 O O . LYS A 1 101 ? 10.931 6.961 -28.376 1.00 16.63 109 LYS A O 1
ATOM 808 N N . ASP A 1 102 ? 12.884 6.810 -27.238 1.00 17.40 110 ASP A N 1
ATOM 809 C CA . ASP A 1 102 ? 13.441 8.078 -27.694 1.00 18.89 110 ASP A CA 1
ATOM 810 C C . ASP A 1 102 ? 12.604 9.352 -27.406 1.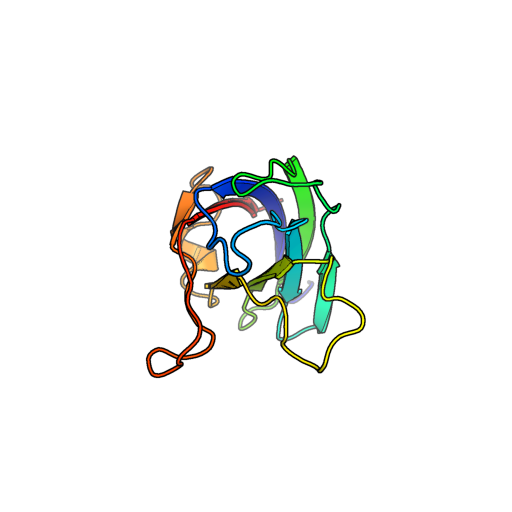00 18.45 110 ASP A C 1
ATOM 811 O O . ASP A 1 102 ? 12.787 10.390 -28.075 1.00 18.40 110 ASP A O 1
ATOM 816 N N . THR A 1 103 ? 11.707 9.275 -26.415 1.00 17.07 111 THR A N 1
ATOM 817 C CA . THR A 1 103 ? 10.977 10.426 -25.954 1.00 17.22 111 THR A CA 1
ATOM 818 C C . THR A 1 103 ? 11.475 10.991 -24.613 1.00 16.47 111 THR A C 1
ATOM 819 O O . THR A 1 103 ? 10.863 11.903 -24.103 1.00 18.10 111 THR A O 1
ATOM 823 N N . GLY A 1 104 ? 12.558 10.430 -24.066 1.00 16.31 112 GLY A N 1
ATOM 824 C CA . GLY A 1 104 ? 13.220 10.923 -22.846 1.00 15.46 112 GLY A CA 1
ATOM 825 C C . GLY A 1 104 ? 12.628 10.332 -21.575 1.00 16.68 112 GLY A C 1
ATOM 826 O O . GLY A 1 104 ? 11.805 9.407 -21.635 1.00 17.23 112 GLY A O 1
ATOM 827 N N . TYR A 1 105 ? 12.975 10.905 -20.421 1.00 16.81 113 TYR A N 1
ATOM 828 C CA . TYR A 1 105 ? 12.467 10.366 -19.155 1.00 18.13 113 TYR A CA 1
ATOM 829 C C . TYR A 1 105 ? 10.964 10.518 -19.056 1.00 18.92 113 TYR A C 1
ATOM 830 O O . TYR A 1 105 ? 10.408 11.546 -19.450 1.00 18.99 113 TYR A O 1
ATOM 839 N N . GLN A 1 106 ? 10.296 9.488 -18.531 1.00 20.43 114 GLN A N 1
ATOM 840 C CA . GLN A 1 106 ? 8.856 9.494 -18.398 1.00 20.34 114 GLN A CA 1
ATOM 841 C C . GLN A 1 106 ? 8.476 9.132 -16.970 1.00 21.54 114 GLN A C 1
ATOM 842 O O . GLN A 1 106 ? 9.024 8.194 -16.405 1.00 20.20 114 GLN A O 1
ATOM 848 N N . ARG A 1 107 ? 7.529 9.868 -16.392 1.00 21.69 115 ARG A N 1
ATOM 849 C CA . ARG A 1 107 ? 7.025 9.528 -15.061 1.00 23.76 115 ARG A CA 1
ATOM 850 C C . ARG A 1 107 ? 5.844 8.583 -15.244 1.00 23.37 115 ARG A C 1
ATOM 851 O O . ARG A 1 107 ? 4.834 8.949 -15.805 1.00 24.69 115 ARG A O 1
ATOM 859 N N . LEU A 1 108 ? 6.004 7.341 -14.800 1.00 22.42 116 LEU A N 1
ATOM 860 C CA . LEU A 1 108 ? 4.991 6.317 -14.961 1.00 21.82 116 LEU A CA 1
ATOM 861 C C . LEU A 1 108 ? 4.392 5.959 -13.609 1.00 21.01 116 LEU A C 1
ATOM 862 O O . LEU A 1 108 ? 5.125 5.631 -12.685 1.00 20.15 116 LEU A O 1
ATOM 867 N N . ASP A 1 109 ? 3.065 5.987 -13.504 1.00 20.98 117 ASP A N 1
ATOM 868 C CA . ASP A 1 109 ? 2.421 5.652 -12.245 1.00 20.91 117 ASP A CA 1
ATOM 869 C C . ASP A 1 109 ? 2.575 4.143 -12.037 1.00 19.85 117 ASP A C 1
ATOM 870 O O . ASP A 1 109 ? 2.245 3.346 -12.921 1.00 18.83 117 ASP A O 1
ATOM 875 N N . LEU A 1 110 ? 3.060 3.763 -10.867 1.00 18.91 118 LEU A N 1
ATOM 876 C CA . LEU A 1 110 ? 3.121 2.362 -10.481 1.00 18.26 118 LEU A CA 1
ATOM 877 C C . LEU A 1 110 ? 1.712 1.809 -10.284 1.00 19.38 118 LEU A C 1
ATOM 878 O O . LEU A 1 110 ? 0.824 2.515 -9.759 1.00 18.70 118 LEU A O 1
ATOM 883 N N . CYS A 1 111 ? 1.522 0.573 -10.743 1.00 18.89 119 CYS A N 1
ATOM 884 C CA . CYS A 1 111 ? 0.261 -0.117 -10.676 1.00 20.88 119 CYS A CA 1
ATOM 885 C C . CYS A 1 111 ? 0.350 -1.367 -9.800 1.00 20.96 119 CYS A C 1
ATOM 886 O O . CYS A 1 111 ? 1.437 -1.903 -9.571 1.00 18.63 119 CYS A O 1
ATOM 889 N N . LYS A 1 112 ? -0.823 -1.839 -9.336 1.00 21.78 120 LYS A N 1
ATOM 890 C CA . LYS A 1 112 ? -0.961 -3.185 -8.744 1.00 22.93 120 LYS A CA 1
ATOM 891 C C . LYS A 1 112 ? -0.777 -4.210 -9.853 1.00 22.67 120 LYS A C 1
ATOM 892 O O . LYS A 1 112 ? -0.948 -3.901 -11.024 1.00 22.63 120 LYS A O 1
ATOM 898 N N . LEU A 1 113 ? -0.456 -5.433 -9.489 1.00 22.97 121 LEU A N 1
ATOM 899 C CA . LEU A 1 113 ? -0.343 -6.524 -10.448 1.00 24.80 121 LEU A CA 1
ATOM 900 C C . LEU A 1 113 ? -1.640 -6.643 -11.244 1.00 26.75 121 LEU A C 1
ATOM 901 O O . LEU A 1 113 ? -1.627 -6.901 -12.474 1.00 26.51 121 LEU A O 1
ATOM 906 N N . ASN A 1 114 ? -2.758 -6.445 -10.543 1.00 27.04 122 ASN A N 1
ATOM 907 C CA . ASN A 1 114 ? -4.083 -6.410 -11.163 1.00 28.45 122 ASN A CA 1
ATOM 908 C C . ASN A 1 114 ? -4.948 -5.353 -10.522 1.00 28.54 122 ASN A C 1
ATOM 909 O O . ASN A 1 114 ? -4.864 -5.166 -9.292 1.00 27.72 122 ASN A O 1
ATOM 914 N N . PRO A 1 115 ? -5.808 -4.689 -11.331 1.00 29.64 123 PRO A N 1
ATOM 915 C CA . PRO A 1 115 ? -6.640 -3.567 -10.883 1.00 30.67 123 PRO A CA 1
ATOM 916 C C . PRO A 1 115 ? -7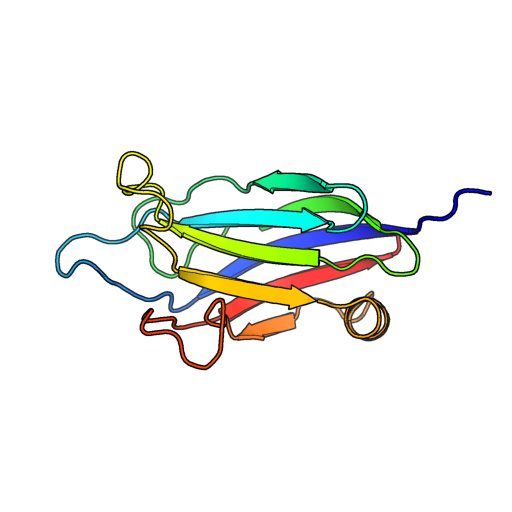.421 -3.830 -9.592 1.00 31.71 123 PRO A C 1
ATOM 917 O O . PRO A 1 115 ? -7.576 -2.909 -8.762 1.00 32.41 123 PRO A O 1
ATOM 921 N N . SER A 1 116 ? -7.868 -5.080 -9.419 1.00 32.41 124 SER A N 1
ATOM 922 C CA . SER A 1 116 ? -8.745 -5.474 -8.327 1.00 32.84 124 SER A CA 1
ATOM 923 C C . SER A 1 116 ? -7.991 -5.886 -7.055 1.00 33.34 124 SER A C 1
ATOM 924 O O . SER A 1 116 ? -8.625 -6.225 -6.050 1.00 33.27 124 SER A O 1
ATOM 927 N N . ASP A 1 117 ? -6.655 -5.887 -7.114 1.00 33.27 125 ASP A N 1
ATOM 928 C CA . ASP A 1 117 ? -5.801 -6.320 -5.999 1.00 33.14 125 ASP A CA 1
ATOM 929 C C . ASP A 1 117 ? -5.916 -5.428 -4.775 1.00 33.93 125 ASP A C 1
ATOM 930 O O . ASP A 1 117 ? -6.313 -4.278 -4.882 1.00 34.08 125 ASP A O 1
ATOM 935 N N . THR A 1 118 ? -5.607 -5.995 -3.614 1.00 34.53 126 THR A N 1
ATOM 936 C CA . THR A 1 118 ? -5.645 -5.288 -2.346 1.00 36.03 126 THR A CA 1
ATOM 937 C C . THR A 1 118 ? -4.433 -4.359 -2.207 1.00 35.96 126 THR A C 1
ATOM 938 O O . THR A 1 118 ? -4.566 -3.222 -1.708 1.00 36.38 126 THR A O 1
ATOM 942 N N . ASP A 1 119 ? -3.276 -4.829 -2.675 1.00 35.18 127 ASP A N 1
ATOM 943 C CA . ASP A 1 119 ? -1.995 -4.144 -2.462 1.00 35.88 127 ASP A CA 1
ATOM 944 C C . ASP A 1 119 ? -2.074 -2.632 -2.537 1.00 34.62 127 ASP A C 1
ATOM 945 O O . ASP A 1 119 ? -2.573 -2.060 -3.513 1.00 34.43 127 ASP A O 1
ATOM 950 N N . ALA A 1 120 ? -1.570 -1.997 -1.490 1.00 33.26 128 ALA A N 1
ATOM 951 C CA . ALA A 1 120 ? -1.412 -0.571 -1.491 1.00 31.57 128 ALA A CA 1
ATOM 952 C C . ALA A 1 120 ? -0.222 -0.253 -2.399 1.00 29.60 128 ALA A C 1
ATOM 953 O O . ALA A 1 120 ? 0.919 -0.649 -2.113 1.00 30.40 128 ALA A O 1
ATOM 955 N N . VAL A 1 121 ? -0.487 0.425 -3.504 1.00 26.51 129 VAL A N 1
ATOM 956 C CA . VAL A 1 121 ? 0.598 0.873 -4.387 1.00 24.19 129 VAL A CA 1
ATOM 957 C C . VAL A 1 121 ? 0.486 2.381 -4.546 1.00 23.90 129 VAL A C 1
ATOM 958 O O . VAL A 1 121 ? -0.589 2.923 -4.795 1.00 23.66 129 VAL A O 1
ATOM 962 N N . ARG A 1 122 ? 1.601 3.065 -4.386 1.00 22.02 130 ARG A N 1
ATOM 963 C CA . ARG A 1 122 ? 1.588 4.486 -4.493 1.00 23.49 130 ARG A CA 1
ATOM 964 C C . ARG A 1 122 ? 2.768 4.936 -5.344 1.00 22.29 130 ARG A C 1
ATOM 965 O O . ARG A 1 122 ? 3.798 4.249 -5.420 1.00 21.49 130 ARG A O 1
ATOM 973 N N . GLY A 1 123 ? 2.624 6.099 -5.976 1.00 21.74 131 GLY A N 1
ATOM 974 C CA . GLY A 1 123 ? 3.802 6.785 -6.474 1.00 20.48 131 GLY A CA 1
ATOM 975 C C . GLY A 1 123 ? 4.169 6.414 -7.895 1.00 19.11 131 GLY A C 1
ATOM 976 O O . GLY A 1 123 ? 3.366 5.821 -8.629 1.00 18.51 131 GLY A O 1
ATOM 977 N N . GLN A 1 124 ? 5.373 6.823 -8.282 1.00 19.39 132 GLN A N 1
ATOM 978 C CA . GLN A 1 124 ? 5.806 6.757 -9.710 1.00 19.76 132 GLN A CA 1
ATOM 979 C C . GLN A 1 124 ? 7.200 6.198 -9.859 1.00 18.17 132 GLN A C 1
ATOM 980 O O . GLN A 1 124 ? 8.041 6.322 -8.957 1.00 18.29 132 GLN A O 1
ATOM 986 N N . ILE A 1 125 ? 7.452 5.599 -11.018 1.00 17.83 133 ILE A N 1
ATOM 987 C CA . ILE A 1 125 ? 8.794 5.243 -11.392 1.00 17.84 133 ILE A CA 1
ATOM 988 C C . ILE A 1 125 ? 9.164 6.079 -12.645 1.00 17.63 133 ILE A C 1
ATOM 989 O O . ILE A 1 125 ? 8.296 6.357 -13.503 1.00 18.41 133 ILE A O 1
ATOM 994 N N . VAL A 1 126 ? 10.432 6.455 -12.741 1.00 16.61 134 VAL A N 1
ATOM 995 C CA . VAL A 1 126 ? 10.893 7.373 -13.810 1.00 16.77 134 VAL A CA 1
ATOM 996 C C . VAL A 1 126 ? 11.920 6.633 -14.633 1.00 15.94 134 VAL A C 1
ATOM 997 O O . VAL A 1 126 ? 12.968 6.248 -14.116 1.00 14.97 134 VAL A O 1
ATOM 1001 N N . VAL A 1 127 ? 11.568 6.405 -15.907 1.00 15.41 135 VAL A N 1
ATOM 1002 C CA . VAL A 1 127 ? 12.419 5.647 -16.777 1.00 15.13 135 VAL A CA 1
ATOM 1003 C C . VAL A 1 127 ? 12.540 6.312 -18.170 1.00 14.62 135 VAL A C 1
ATOM 1004 O O . VAL A 1 127 ? 11.715 7.118 -18.554 1.00 15.38 135 VAL A O 1
ATOM 1008 N N . SER A 1 128 ? 13.557 5.915 -18.922 1.00 15.79 136 SER A N 1
ATOM 1009 C CA . SER A 1 128 ? 13.640 6.289 -20.335 1.00 15.65 136 SER A CA 1
ATOM 1010 C C . SER A 1 128 ? 14.023 5.021 -21.090 1.00 16.00 136 SER A C 1
ATOM 1011 O O . SER A 1 128 ? 14.680 4.138 -20.534 1.00 16.39 136 SER A O 1
ATOM 1014 N N . LEU A 1 129 ? 13.539 4.934 -22.336 1.00 16.00 137 LEU A N 1
ATOM 1015 C CA . LEU A 1 129 ? 13.885 3.886 -23.259 1.00 16.72 137 LEU A CA 1
ATOM 1016 C C . LEU A 1 129 ? 14.479 4.600 -24.471 1.00 17.18 137 LEU A C 1
ATOM 1017 O O . LEU A 1 129 ? 13.864 5.528 -24.994 1.00 17.21 137 LEU A O 1
ATOM 1022 N N . GLN A 1 130 ? 15.679 4.207 -24.845 1.00 18.99 138 GLN A N 1
ATOM 1023 C CA . GLN A 1 130 ? 16.304 4.688 -26.059 1.00 21.88 138 GLN A CA 1
ATOM 1024 C C . GLN A 1 130 ? 16.739 3.568 -26.972 1.00 21.56 138 GLN A C 1
ATOM 1025 O O . GLN A 1 130 ? 17.333 2.578 -26.533 1.00 21.09 138 GLN A O 1
ATOM 1031 N N . THR A 1 131 ? 16.510 3.771 -28.257 1.00 24.00 139 THR A N 1
ATOM 1032 C CA . THR A 1 131 ? 16.980 2.817 -29.2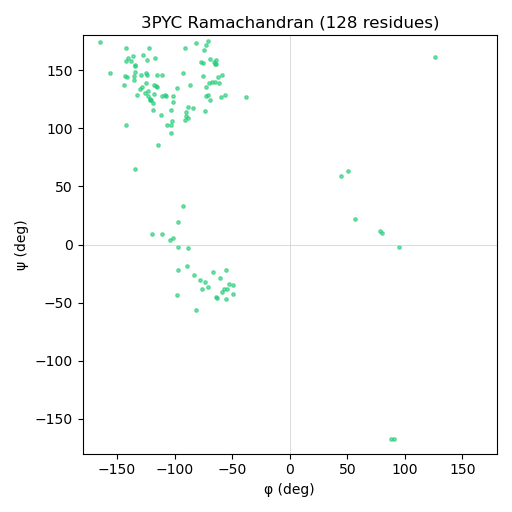77 1.00 27.09 139 THR A CA 1
ATOM 1033 C C . THR A 1 131 ? 18.480 2.967 -29.381 1.00 29.07 139 THR A C 1
ATOM 1034 O O . THR A 1 131 ? 18.966 4.076 -29.571 1.00 29.84 139 THR A O 1
ATOM 1038 N N . ARG A 1 132 ? 19.233 1.875 -29.277 1.00 32.08 140 ARG A N 1
ATOM 1039 C CA . ARG A 1 132 ? 20.697 1.998 -29.425 1.00 35.65 140 ARG A CA 1
ATOM 1040 C C . ARG A 1 132 ? 21.247 1.513 -30.762 1.00 36.90 140 ARG A C 1
ATOM 1041 O O . ARG A 1 132 ? 20.561 0.770 -31.482 1.00 38.81 140 ARG A O 1
#

CATH classification: 2.60.40.150

Foldseek 3Di:
DDQWFWKKKWFFKWADWDQPDPVAAFFKKKWKAWPPVRDIDIFDTHGRDRIGGGGDIDTDTHGQFIKMKMWMARCVCVPPDPPPRTAFMDIGTNVNLVVQEPVDKDWAFGHDPDPPDPDDHGTTIIMGIYGD

GO terms:
  GO:0005515 protein binding (F, IPI)
  GO:0061630 ubiquitin protein ligase activity (F, IDA)
  GO:0005634 nucleus (C, IDA)
  GO:0005737 cytoplasm (C, IDA)
  GO:0043161 proteasome-mediated ubiquitin-dependent protein catabolic process (P, IDA)
  GO:0045668 negative regulation of osteoblast differentiation (P, IDA)
  GO:0034125 negative regulation of MyD88-dependent toll-like receptor signaling pathway (P, IDA)
  GO:0061630 ubiquitin protein ligase activity (F, IMP)
  GO:2000060 positive regulation of ubiquitin-dependent protein catabolic process (P, IMP)
  GO:0005543 phospholipid binding (F, TAS)
  GO:0005739 mitochondrion (C, IGI)
  GO:0072659 protein localization to plasma membrane (P, TAS)
  GO:0061736 engulfment of target by autophagosome (P, IMP)
  GO:0061753 substrate localization to autophagosome (P, IMP)
  GO:0071211 protein targeting to vacuole involved in autophagy (P, IMP)
  GO:0004842 ubiquitin-protein transferase activity (F, IDA)
  GO:0030509 BMP signaling pathway (P, IDA)
  GO:0006511 ubiquitin-dependent protein catabolic process (P, IDA)
  GO:0000209 protein polyubiquitination (P, IDA)
  GO:0061630 ubiquitin protein ligase activity (F, TAS)

Secondary structure (DSSP, 8-state):
--SEEEEEEEEEEEES----STT----EEEEEEETTT--EEEPPP-SS-SS-EEEEEEEEEEETT--EEEEEEEGGGTTSSTTTTEEEEEEE-HHHHHHHTTS--EEEE-B-SSTT------SEEEEEEEE-

Solvent-accessible surface area: 7471 Å² total; per-residue (Å²): 134,74,160,107,70,77,0,48,0,15,0,45,17,0,76,70,0,9,88,84,34,162,185,155,62,5,11,0,31,0,69,0,34,0,69,61,76,47,40,70,57,59,10,67,46,36,149,82,27,34,65,0,117,13,105,59,100,25,38,0,90,5,16,96,128,20,10,0,26,0,12,0,52,8,65,83,37,107,177,108,136,185,45,25,1,2,2,0,12,9,143,9,94,44,83,15,7,72,156,31,59,88,74,37,135,57,177,32,95,13,67,60,105,84,119,108,52,140,41,64,35,100,8,47,0,12,0,10,2,65,53,150

Sequence (132 aa):
GSEFIKIRLTVLCAKNNLAKKDFFRLPDPFAKIVVDGSGQCHSTDTVKNTLDPKWNQHYDLYVGKTDSITISVWNHKKIHKKQGAGFLGCVRLLSNNAISRLKDTGYQRLDLCKLNPSDTDAVRGQIVVSLQTR

Organism: Homo sapiens (NCBI:txid9606)

InterPro domains:
  IPR000008 C2 domain [PF00168] (14-103)
  IPR000008 C2 domain [PS50004] (1-120)
  IPR000008 C2 domain [SM00239] (14-117)
  IPR000569 HECT domain [PF00632] (450-756)
  IPR000569 HECT domain [PS50237] (420-757)
  IPR000569 HECT domain [SM00119] (418-757)
  IPR000569 HECT domain [cd00078] (399-754)
  IPR001202 WW domain [PF00397] (236-265)
  IPR001202 WW domain [PF00397] (308-337)
  IPR001202 WW domain [PS01159] (312-337)
  IPR001202 WW domain [PS50020] (234-267)
  IPR001202 WW domain [PS50020] (306-339)
  IPR001202 WW domain [SM00456] (235-267)
  IPR001202 WW domain [SM00456] (307-339)
  IPR001202 WW domain [cd00201] (237-267)
  IPR001202 WW domain [cd00201] (309-339)
  IPR024928 E3 ubiquitin-protein ligase, SMURF1 type [PIRSF001569] (10-756)
  IPR035892 C2 domain superfamily [G3DSA:2.60.40.150] (11-140)
  IPR035892 C2 domain superfamily [SSF49562] (13-138)
  IPR035983 HECT, E3 ligase catalytic domain [SSF56204] (386-750)

Nearest PDB structures (foldseek):
  3pyc-assembly1_A  TM=1.008E+00  e=4.396E-26  Homo sapiens
  2jqz-assembly1_A  TM=9.353E-01  e=3.151E-19  Homo sapiens
  5izr-assembly3_C  TM=7.577E-01  e=2.153E-07  Homo sapiens
  5ixc-assembly1_A  TM=7.358E-01  e=2.271E-07  Homo sapiens
  5izr-assembly1_A  TM=7.495E-01  e=4.082E-07  Homo sapiens

B-factor: mean 23.86, std 8.87, range [9.75, 71.04]

Radius of gyration: 14.66 Å; Cα contacts (8 Å, |Δi|>4): 326; chains: 1; bounding box: 30×26×51 Å